Protein AF-A0A2H3C451-F1 (afdb_monomer)

pLDDT: mean 85.36, std 13.71, range [51.78, 97.31]

Radius of gyration: 38.19 Å; Cα contacts (8 Å, |Δi|>4): 47; chains: 1; bounding box: 74×40×97 Å

Secondary structure (DSSP, 8-state):
-HHHHHHHHHHHHHTS--SSS-TT-S-----HHHHHHHHHHHHHHHHHHHHHHHHHHHHHHHHHHHHHHHHHHHHHHHHHHHHHHHHHHHHHHHHHHHHHHHHHHHHHTTS--SSPPPPPPPPPPPPPP-

Sequence (130 aa):
LYCKKVQHQLAQKEMRKSHRLRGDGMPQLLTGNEFYKQVVEHEANQDQEQTEKESHHAEKESRANAYVIAMGEWTKADEEHQEHNRQKKENWRKALMEWEVERDLAKAEHHRCQWNKPKQPRMERAAPKP

Solvent-accessible surface area (backbone atoms only — not comparable to full-atom values): 7762 Å² total; per-residue (Å²): 118,66,67,65,55,52,52,53,56,39,56,62,52,45,74,46,94,57,100,48,99,66,66,76,82,65,94,72,88,68,54,71,71,61,46,51,52,52,51,53,52,48,52,53,50,50,54,49,51,49,53,51,52,50,52,54,48,52,52,51,50,52,53,51,52,53,48,52,52,50,48,52,54,49,49,56,56,48,51,55,52,52,49,52,44,48,51,54,51,50,54,46,50,52,50,39,50,53,49,51,52,49,41,52,51,21,58,75,71,72,51,77,56,89,70,78,82,71,70,82,77,86,71,84,77,83,78,83,81,127

Structure (mmCIF, N/CA/C/O backbone):
data_AF-A0A2H3C451-F1
#
_entry.id   AF-A0A2H3C451-F1
#
loop_
_atom_site.group_PDB
_atom_site.id
_atom_site.type_symbol
_atom_site.label_atom_id
_atom_site.label_alt_id
_atom_site.label_comp_id
_atom_site.label_asym_id
_atom_site.label_entity_id
_atom_site.label_seq_id
_atom_site.pdbx_PDB_ins_code
_atom_site.Cartn_x
_atom_site.Cartn_y
_atom_site.Cartn_z
_atom_site.occupancy
_atom_site.B_iso_or_equiv
_atom_site.auth_seq_id
_atom_site.auth_comp_id
_atom_site.auth_asym_id
_atom_site.auth_atom_id
_atom_site.pdbx_PDB_model_num
ATOM 1 N N . LEU A 1 1 ? -46.072 30.702 38.619 1.00 65.12 1 LEU A N 1
ATOM 2 C CA . LEU A 1 1 ? -45.844 30.376 37.184 1.00 65.12 1 LEU A CA 1
ATOM 3 C C . LEU A 1 1 ? -44.409 29.920 36.890 1.00 65.12 1 LEU A C 1
ATOM 5 O O . LEU A 1 1 ? -44.246 29.006 36.093 1.00 65.12 1 LEU A O 1
ATOM 9 N N . TYR A 1 2 ? -43.389 30.466 37.562 1.00 68.88 2 TYR A N 1
ATOM 10 C CA . TYR A 1 2 ? -41.981 30.078 37.377 1.00 68.88 2 TYR A CA 1
ATOM 11 C C . TYR A 1 2 ? -41.688 28.592 37.672 1.00 68.88 2 TYR A C 1
ATOM 13 O O . TYR A 1 2 ? -41.107 27.905 36.837 1.00 68.88 2 TYR A O 1
ATOM 21 N N . CYS A 1 3 ? -42.195 28.053 38.787 1.00 67.25 3 CYS A N 1
ATOM 22 C CA . CYS A 1 3 ? -41.911 26.670 39.196 1.00 67.25 3 CYS A CA 1
ATOM 23 C C . CYS A 1 3 ? -42.394 25.615 38.186 1.00 67.25 3 CYS A C 1
ATOM 25 O O . CYS A 1 3 ? -41.690 24.644 37.936 1.00 67.25 3 CYS A O 1
ATOM 27 N N . LYS A 1 4 ? -43.546 25.838 37.534 1.00 73.00 4 LYS A N 1
ATOM 28 C CA . LYS A 1 4 ? -44.061 24.928 36.493 1.00 73.00 4 LYS A CA 1
ATOM 29 C C . LYS A 1 4 ? -43.152 24.891 35.260 1.00 73.00 4 LYS A C 1
ATOM 31 O O . LYS A 1 4 ? -42.992 23.844 34.646 1.00 73.00 4 LYS A O 1
ATOM 36 N N . LYS A 1 5 ? -42.540 26.026 34.909 1.00 75.62 5 LYS A N 1
ATOM 37 C CA . LYS A 1 5 ? -41.635 26.140 33.757 1.00 75.62 5 LYS A CA 1
ATOM 38 C C . LYS A 1 5 ? -40.300 25.439 34.027 1.00 75.62 5 LYS A C 1
ATOM 40 O O . LYS A 1 5 ? -39.802 24.737 33.154 1.00 75.62 5 LYS A O 1
ATOM 45 N N . VAL A 1 6 ? -39.779 25.573 35.248 1.00 75.38 6 VAL A N 1
ATOM 46 C CA . VAL A 1 6 ? -38.561 24.880 35.699 1.00 75.38 6 VAL A CA 1
ATOM 47 C C . VAL A 1 6 ? -38.774 23.363 35.746 1.00 75.38 6 VAL A C 1
ATOM 49 O O . VAL A 1 6 ? -37.956 22.624 35.209 1.00 75.38 6 VAL A O 1
ATOM 52 N N . GLN A 1 7 ? -39.907 22.896 36.283 1.00 69.06 7 GLN A N 1
ATOM 53 C CA . GLN A 1 7 ? -40.256 21.467 36.298 1.00 69.06 7 GLN A CA 1
ATOM 54 C C . GLN A 1 7 ? -40.312 20.862 34.888 1.00 69.06 7 GLN A C 1
ATOM 56 O O . GLN A 1 7 ? -39.812 19.765 34.664 1.00 69.06 7 GLN A O 1
ATOM 61 N N . HIS A 1 8 ? -40.865 21.589 33.915 1.00 68.12 8 HIS A N 1
ATOM 62 C CA . HIS A 1 8 ? -40.961 21.104 32.537 1.00 68.12 8 HIS A CA 1
ATOM 63 C C . HIS A 1 8 ? -39.596 21.021 31.833 1.00 68.12 8 HIS A C 1
ATOM 65 O O . HIS A 1 8 ? -39.343 20.097 31.064 1.00 68.12 8 HIS A O 1
ATOM 71 N N . GLN A 1 9 ? -38.699 21.973 32.110 1.00 71.38 9 GLN A N 1
ATOM 72 C CA . GLN A 1 9 ? -37.337 21.972 31.566 1.00 71.38 9 GLN A CA 1
ATOM 73 C C . GLN A 1 9 ? -36.474 20.847 32.153 1.00 71.38 9 GLN A C 1
ATOM 75 O O . GLN A 1 9 ? -35.642 20.286 31.440 1.00 71.38 9 GLN A O 1
ATOM 80 N N . LEU A 1 10 ? -36.682 20.506 33.428 1.00 61.69 10 LEU A N 1
ATOM 81 C CA . LEU A 1 10 ? -36.011 19.382 34.084 1.00 61.69 10 LEU A CA 1
ATOM 82 C C . LEU A 1 10 ? -36.505 18.037 33.537 1.00 61.69 10 LEU A C 1
ATOM 84 O O . LEU A 1 10 ? -35.683 17.246 33.081 1.00 61.69 10 LEU A O 1
ATOM 88 N N . ALA A 1 11 ? -37.822 17.852 33.398 1.00 62.84 11 ALA A N 1
ATOM 89 C CA . ALA A 1 11 ? -38.402 16.637 32.817 1.00 62.84 11 ALA A CA 1
ATOM 90 C C . ALA A 1 11 ? -37.891 16.342 31.388 1.00 62.84 11 ALA A C 1
ATOM 92 O O . ALA A 1 11 ? -37.625 15.195 31.031 1.00 62.84 11 ALA A O 1
ATOM 93 N N . GLN A 1 12 ? -37.685 17.376 30.559 1.00 62.34 12 GLN A N 1
ATOM 94 C CA . GLN A 1 12 ? -37.089 17.207 29.224 1.00 62.34 12 GLN A CA 1
ATOM 95 C C . GLN A 1 12 ? -35.603 16.819 29.260 1.00 62.34 12 GLN A C 1
ATOM 97 O O . GLN A 1 12 ? -35.122 16.130 28.359 1.00 62.34 12 GLN A O 1
ATOM 102 N N . LYS A 1 13 ? -34.860 17.255 30.283 1.00 59.56 13 LYS A N 1
ATOM 103 C CA . LYS A 1 13 ? -33.460 16.862 30.499 1.00 59.56 13 LYS A CA 1
ATOM 104 C C . LYS A 1 13 ? -33.347 15.426 31.013 1.00 59.56 13 LYS A C 1
ATOM 106 O O . LYS A 1 13 ? -32.406 14.741 30.629 1.00 59.56 13 LYS A O 1
ATOM 111 N N . GLU A 1 14 ? -34.308 14.970 31.810 1.00 54.97 14 GLU A N 1
ATOM 112 C CA . GLU A 1 14 ? -34.371 13.617 32.382 1.00 54.97 14 GLU A CA 1
ATOM 113 C C . GLU A 1 14 ? -34.669 12.525 31.344 1.00 54.97 14 GLU A C 1
ATOM 115 O O . GLU A 1 14 ? -34.192 11.403 31.484 1.00 54.97 14 GLU A O 1
ATOM 120 N N . MET A 1 15 ? -35.384 12.845 30.257 1.00 52.81 15 MET A N 1
ATOM 121 C CA . MET A 1 15 ? -35.589 11.909 29.138 1.00 52.81 15 MET A CA 1
ATOM 122 C C . MET A 1 15 ? -34.314 11.622 28.330 1.00 52.81 15 MET A C 1
ATOM 124 O O . MET A 1 15 ? -34.274 10.679 27.536 1.00 52.81 15 MET A O 1
ATOM 128 N N . ARG A 1 16 ? -33.253 12.417 28.508 1.00 55.03 16 ARG A N 1
ATOM 129 C CA . ARG A 1 16 ? -31.945 12.112 27.927 1.00 55.03 16 ARG A CA 1
ATOM 130 C C . ARG A 1 16 ? -31.259 11.099 28.833 1.00 55.03 16 ARG A C 1
ATOM 132 O O . ARG A 1 16 ? -30.975 11.419 29.981 1.00 55.03 16 ARG A O 1
ATOM 139 N N . LYS A 1 17 ? -30.986 9.900 28.302 1.00 51.78 17 LYS A N 1
ATOM 140 C CA . LYS A 1 17 ? -30.258 8.810 28.974 1.00 51.78 17 LYS A CA 1
ATOM 141 C C . LYS A 1 17 ? -28.949 9.332 29.577 1.00 51.78 17 LYS A C 1
ATOM 143 O O . LYS A 1 17 ? -27.926 9.425 28.906 1.00 51.78 17 LYS A O 1
ATOM 148 N N . SER A 1 18 ? -29.014 9.725 30.838 1.00 52.38 18 SER A N 1
ATOM 149 C CA . SER A 1 18 ? -27.892 10.161 31.649 1.00 52.38 18 SER A CA 1
ATOM 150 C C . SER A 1 18 ? -27.528 8.982 32.535 1.00 52.38 18 SER A C 1
ATOM 152 O O . SER A 1 18 ? -28.375 8.503 33.279 1.00 52.38 18 SER A O 1
ATOM 154 N N . HIS A 1 19 ? -26.267 8.557 32.500 1.00 55.31 19 HIS A N 1
ATOM 155 C CA . HIS A 1 19 ? -25.680 7.526 33.372 1.00 55.31 19 HIS A CA 1
ATOM 156 C C . HIS A 1 19 ? -25.678 7.902 34.876 1.00 55.31 19 HIS A C 1
ATOM 158 O O . HIS A 1 19 ? -24.999 7.282 35.686 1.00 55.31 19 HIS A O 1
ATOM 164 N N . ARG A 1 20 ? -26.401 8.956 35.273 1.00 58.00 20 ARG A N 1
ATOM 165 C CA . ARG A 1 20 ? -26.550 9.385 36.666 1.00 58.00 20 ARG A CA 1
ATOM 166 C C . ARG A 1 20 ? -27.848 8.837 37.224 1.00 58.00 20 ARG A C 1
ATOM 168 O O . ARG A 1 20 ? -28.891 9.005 36.600 1.00 58.00 20 ARG A O 1
ATOM 175 N N . LEU A 1 21 ? -27.749 8.273 38.427 1.00 58.28 21 LEU A N 1
ATOM 176 C CA . LEU A 1 21 ? -28.803 7.534 39.117 1.00 58.28 21 LEU A CA 1
ATOM 177 C C . LEU A 1 21 ? -30.183 8.207 39.105 1.00 58.28 21 LEU A C 1
ATOM 179 O O . LEU A 1 21 ? -31.137 7.446 39.052 1.00 58.28 21 LEU A O 1
ATOM 183 N N . ARG A 1 22 ? -30.310 9.550 39.051 1.00 55.38 22 ARG A N 1
ATOM 184 C CA . ARG A 1 22 ? -31.476 10.313 38.533 1.00 55.38 22 ARG A CA 1
ATOM 185 C C . ARG A 1 22 ? -31.025 11.697 38.023 1.00 55.38 22 ARG A C 1
ATOM 187 O O . ARG A 1 22 ? -30.066 12.271 38.538 1.00 55.38 22 ARG A O 1
ATOM 194 N N . GLY A 1 23 ? -31.652 12.191 36.950 1.00 54.22 23 GLY A N 1
ATOM 195 C CA . GLY A 1 23 ? -31.222 13.362 36.159 1.00 54.22 23 GLY A CA 1
ATOM 196 C C . GLY A 1 23 ? -31.791 14.727 36.579 1.00 54.22 23 GLY A C 1
ATOM 197 O O . GLY A 1 23 ? -31.511 15.723 35.911 1.00 54.22 23 GLY A O 1
ATOM 198 N N . ASP A 1 24 ? -32.559 14.781 37.666 1.00 55.91 24 ASP A N 1
ATOM 199 C CA . ASP A 1 24 ? -33.201 15.982 38.224 1.00 55.91 24 ASP A CA 1
ATOM 200 C C . ASP A 1 24 ? -32.245 16.828 39.088 1.00 55.91 24 ASP A C 1
ATOM 202 O O . ASP A 1 24 ? -32.497 18.008 39.338 1.00 55.91 24 ASP A O 1
ATOM 206 N N . GLY A 1 25 ? -31.126 16.238 39.532 1.00 59.53 25 GLY A N 1
ATOM 207 C CA . GLY A 1 25 ? -30.168 16.878 40.439 1.00 59.53 25 GLY A CA 1
ATOM 208 C C . GLY A 1 25 ? -30.703 17.056 41.864 1.00 59.53 25 GLY A C 1
ATOM 209 O O . GLY A 1 25 ? -30.041 17.694 42.683 1.00 59.53 25 GLY A O 1
ATOM 210 N N . MET A 1 26 ? -31.879 16.498 42.163 1.00 57.84 26 MET A N 1
ATOM 211 C CA . MET A 1 26 ? -32.500 16.529 43.482 1.00 57.84 26 MET A CA 1
ATOM 212 C C . MET A 1 26 ? -32.138 15.244 44.235 1.00 57.84 26 MET A C 1
ATOM 214 O O . MET A 1 26 ? -32.233 14.154 43.670 1.00 57.84 26 MET A O 1
ATOM 218 N N . PRO A 1 27 ? -31.741 15.324 45.516 1.00 60.97 27 PRO A N 1
ATOM 219 C CA . PRO A 1 27 ? -31.541 14.131 46.325 1.00 60.97 27 PRO A CA 1
ATOM 220 C C . PRO A 1 27 ? -32.871 13.377 46.470 1.00 60.97 27 PRO A C 1
ATOM 222 O O . PRO A 1 27 ? -33.782 13.848 47.150 1.00 60.97 27 PRO A O 1
ATOM 225 N N . GLN A 1 28 ? -32.995 12.211 45.834 1.00 63.88 28 GLN A N 1
ATOM 226 C CA . GLN A 1 28 ? -34.082 11.272 46.106 1.00 63.88 28 GLN A CA 1
ATOM 227 C C . GLN A 1 28 ? -33.612 10.204 47.087 1.00 63.88 28 GLN A C 1
ATOM 229 O O . GLN A 1 28 ? -32.545 9.611 46.927 1.00 63.88 28 GLN A O 1
ATOM 234 N N . LEU A 1 29 ? -34.436 9.954 48.106 1.00 69.50 29 LEU A N 1
ATOM 235 C CA . LEU A 1 29 ? -34.222 8.866 49.047 1.00 69.50 29 LEU A CA 1
ATOM 236 C C . LEU A 1 29 ? -34.571 7.548 48.346 1.00 69.50 29 LEU A C 1
ATOM 238 O O . LEU A 1 29 ? -35.729 7.136 48.318 1.00 69.50 29 LEU A O 1
ATOM 242 N N . LEU A 1 30 ? -33.572 6.907 47.740 1.00 69.06 30 LEU A N 1
ATOM 243 C CA . LEU A 1 30 ? -33.738 5.570 47.182 1.00 69.06 30 LEU A CA 1
ATOM 244 C C . LEU A 1 30 ? -33.937 4.587 48.335 1.00 69.06 30 LEU A C 1
ATOM 246 O O . LEU A 1 30 ? -33.112 4.485 49.244 1.00 69.06 30 LEU A O 1
ATOM 250 N N . THR A 1 31 ? -35.050 3.864 48.310 1.00 75.38 31 THR A N 1
ATOM 251 C CA . THR A 1 31 ? -35.279 2.779 49.265 1.00 75.38 31 THR A CA 1
ATOM 252 C C . THR A 1 31 ? -34.291 1.651 48.947 1.00 75.38 31 THR A C 1
ATOM 254 O O . THR A 1 31 ? -34.035 1.386 47.773 1.00 75.38 31 THR A O 1
ATOM 257 N N . GLY A 1 32 ? -33.725 0.981 49.958 1.00 79.50 32 GLY A N 1
ATOM 258 C CA . GLY A 1 32 ? -32.582 0.062 49.781 1.00 79.50 32 GLY A CA 1
ATOM 259 C C . GLY A 1 32 ? -32.742 -0.988 48.670 1.00 79.50 32 GLY A C 1
ATOM 260 O O . GLY A 1 32 ? -31.778 -1.295 47.976 1.00 79.50 32 GLY A O 1
ATOM 261 N N . ASN A 1 33 ? -33.966 -1.461 48.424 1.00 83.06 33 ASN A N 1
ATOM 262 C CA . ASN A 1 33 ? -34.266 -2.420 47.355 1.00 83.06 33 ASN A CA 1
ATOM 263 C C . ASN A 1 33 ? -34.184 -1.820 45.940 1.00 83.06 33 ASN A C 1
ATOM 265 O O . ASN A 1 33 ? -33.770 -2.508 45.012 1.00 83.06 33 ASN A O 1
ATOM 269 N N . GLU A 1 34 ? -34.597 -0.564 45.752 1.00 78.81 34 GLU A N 1
ATOM 270 C CA . GLU A 1 34 ? -34.504 0.121 44.453 1.00 78.81 34 GLU A CA 1
ATOM 271 C C . GLU A 1 34 ? -33.056 0.479 44.134 1.00 78.81 34 GLU A C 1
ATOM 273 O O . GLU A 1 34 ? -32.602 0.259 43.015 1.00 78.81 34 GLU A O 1
ATOM 278 N N . 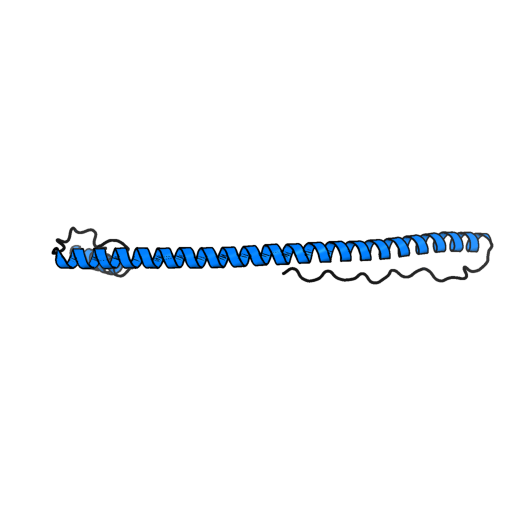PHE A 1 35 ? -32.321 0.963 45.140 1.00 81.38 35 PHE A N 1
ATOM 279 C CA . PHE A 1 35 ? -30.892 1.231 45.014 1.00 81.38 35 PHE A CA 1
ATOM 280 C C . PHE A 1 35 ? -30.121 -0.040 44.645 1.00 81.38 35 PHE A C 1
ATOM 282 O O . PHE A 1 35 ? -29.357 -0.033 43.686 1.00 81.38 35 PHE A O 1
ATOM 289 N N . TYR A 1 36 ? -30.370 -1.146 45.353 1.00 85.69 36 TYR A N 1
ATOM 290 C CA . TYR A 1 36 ? -29.703 -2.419 45.086 1.00 85.69 36 TYR A CA 1
ATOM 291 C C . TYR A 1 36 ? -29.938 -2.909 43.651 1.00 85.69 36 TYR A C 1
ATOM 293 O O . TYR A 1 36 ? -28.985 -3.259 42.964 1.00 85.69 36 TYR A O 1
ATOM 301 N N . LYS A 1 37 ? -31.184 -2.861 43.160 1.00 86.06 37 LYS A N 1
ATOM 302 C CA . LYS A 1 37 ? -31.501 -3.222 41.767 1.00 86.06 37 LYS A CA 1
ATOM 303 C C . LYS A 1 37 ? -30.737 -2.366 40.760 1.00 86.06 37 LYS A C 1
ATOM 305 O O . LYS A 1 37 ? -30.173 -2.905 39.819 1.00 86.06 37 LYS A O 1
ATOM 310 N N . GLN A 1 38 ? -30.687 -1.053 40.980 1.00 82.19 38 GLN A N 1
ATOM 311 C CA . GLN A 1 38 ? -29.980 -0.137 40.086 1.00 82.19 38 GLN A CA 1
ATOM 312 C C . GLN A 1 38 ? -28.466 -0.365 40.083 1.00 82.19 38 GLN A C 1
ATOM 314 O O . GLN A 1 38 ? -27.848 -0.264 39.029 1.00 82.19 38 GLN A O 1
ATOM 319 N N . VAL A 1 39 ? -27.869 -0.686 41.234 1.00 85.81 39 VAL A N 1
ATOM 320 C CA . VAL A 1 39 ? -26.442 -1.034 41.318 1.00 85.81 39 VAL A CA 1
ATOM 321 C C . VAL A 1 39 ? -26.161 -2.326 40.553 1.00 85.81 39 VAL A C 1
ATOM 323 O O . VAL A 1 39 ? -25.257 -2.339 39.727 1.00 85.81 39 VAL A O 1
ATOM 326 N N . VAL A 1 40 ? -26.981 -3.364 40.742 1.00 89.31 40 VAL A N 1
ATOM 327 C CA . VAL A 1 40 ? -26.834 -4.644 40.028 1.00 89.31 40 VAL A CA 1
ATOM 328 C C . VAL A 1 40 ? -26.992 -4.469 38.513 1.00 89.31 40 VAL A C 1
ATOM 330 O O . VAL A 1 40 ? -26.196 -5.002 37.746 1.00 89.31 40 VAL A O 1
ATOM 333 N N . GLU A 1 41 ? -27.987 -3.699 38.060 1.00 88.38 41 GLU A N 1
ATOM 334 C CA . GLU A 1 41 ? -28.164 -3.385 36.635 1.00 88.38 41 GLU A CA 1
ATOM 335 C C . GLU A 1 41 ? -26.981 -2.588 36.076 1.00 88.38 41 GLU A C 1
ATOM 337 O O . GLU A 1 41 ? -26.543 -2.830 34.954 1.00 88.38 41 GLU A O 1
ATOM 342 N N . HIS A 1 42 ? -26.452 -1.636 36.843 1.00 84.19 42 HIS A N 1
ATOM 343 C CA . HIS A 1 42 ? -25.307 -0.838 36.427 1.00 84.19 42 HIS A CA 1
ATOM 344 C C . HIS A 1 42 ? -24.032 -1.680 36.313 1.00 84.19 42 HIS A C 1
ATOM 346 O O . HIS A 1 42 ? -23.342 -1.568 35.306 1.00 84.19 42 HIS A O 1
ATOM 352 N N . GLU A 1 43 ? -23.737 -2.537 37.293 1.00 91.00 43 GLU A N 1
ATOM 353 C CA . GLU A 1 43 ? -22.599 -3.466 37.246 1.00 91.00 43 GLU A CA 1
ATOM 354 C C . GLU A 1 43 ? -22.711 -4.414 36.044 1.00 91.00 43 GLU A C 1
ATOM 356 O O . GLU A 1 43 ? -21.783 -4.497 35.244 1.00 91.00 43 GLU A O 1
ATOM 361 N N . ALA A 1 44 ? -23.884 -5.020 35.826 1.00 91.00 44 ALA A N 1
ATOM 362 C CA . ALA A 1 44 ? -24.117 -5.891 34.674 1.00 91.00 44 ALA A CA 1
ATOM 363 C C . ALA A 1 44 ? -23.942 -5.162 33.327 1.00 91.00 44 ALA A C 1
ATOM 365 O O . ALA A 1 44 ? -23.358 -5.709 32.392 1.00 91.00 44 ALA A O 1
ATOM 366 N N . ASN A 1 45 ? -24.413 -3.914 33.226 1.00 88.19 45 ASN A N 1
ATOM 367 C CA . ASN A 1 45 ? -24.216 -3.094 32.030 1.00 88.19 45 ASN A CA 1
ATOM 368 C C . ASN A 1 45 ? -22.744 -2.715 31.829 1.00 88.19 45 ASN A C 1
ATOM 370 O O . ASN A 1 45 ? -22.281 -2.689 30.692 1.00 88.19 45 ASN A O 1
ATOM 374 N N . GLN A 1 46 ? -22.000 -2.428 32.901 1.00 87.88 46 GLN A N 1
ATOM 375 C CA . GLN A 1 46 ? -20.570 -2.134 32.811 1.00 87.88 46 GLN A CA 1
ATOM 376 C C . GLN A 1 46 ? -19.774 -3.347 32.336 1.00 87.88 46 GLN A C 1
ATOM 378 O O . GLN A 1 46 ? -18.930 -3.198 31.451 1.00 87.88 46 GLN A O 1
ATOM 383 N N . ASP A 1 47 ? -20.078 -4.530 32.867 1.00 90.88 47 ASP A N 1
ATOM 384 C CA . ASP A 1 47 ? -19.458 -5.780 32.435 1.00 90.88 47 ASP A CA 1
ATOM 385 C C . ASP A 1 47 ? -19.756 -6.044 30.955 1.00 90.88 47 ASP A C 1
ATOM 387 O O . ASP A 1 47 ? -18.844 -6.303 30.166 1.00 90.88 47 ASP A O 1
ATOM 391 N N . GLN A 1 48 ? -21.016 -5.891 30.539 1.00 88.94 48 GLN A N 1
ATOM 392 C CA . GLN A 1 48 ? -21.395 -6.057 29.139 1.00 88.94 48 GLN A CA 1
ATOM 393 C C . GLN A 1 48 ? -20.682 -5.040 28.235 1.00 88.94 48 GLN A C 1
ATOM 395 O O . GLN A 1 48 ? -20.051 -5.431 27.254 1.00 88.94 48 GLN A O 1
ATOM 400 N N . GLU A 1 49 ? -20.694 -3.752 28.581 1.00 91.31 49 GLU A N 1
ATOM 401 C CA . GLU A 1 49 ? -19.985 -2.723 27.817 1.00 91.31 49 GLU A CA 1
ATOM 402 C C . GLU A 1 49 ? -18.480 -3.001 27.717 1.00 91.31 49 GLU A C 1
ATOM 404 O O . GLU A 1 49 ? -17.867 -2.698 26.692 1.00 91.31 49 GLU A O 1
ATOM 409 N N . GLN A 1 50 ? -17.866 -3.532 28.775 1.00 90.31 50 GLN A N 1
ATOM 410 C CA . GLN A 1 50 ? -16.449 -3.872 28.779 1.00 90.31 50 GLN A CA 1
ATOM 411 C C . GLN A 1 50 ? -16.163 -5.027 27.814 1.00 90.31 50 GLN A C 1
ATOM 413 O O . GLN A 1 50 ? -15.270 -4.907 26.975 1.00 90.31 50 GLN A O 1
ATOM 418 N N . THR A 1 51 ? -16.975 -6.088 27.846 1.00 90.88 51 THR A N 1
ATOM 419 C CA . THR A 1 51 ? -16.842 -7.206 26.896 1.00 90.88 51 THR A CA 1
ATOM 420 C C . THR A 1 51 ? -17.069 -6.767 25.445 1.00 90.88 51 THR A C 1
ATOM 422 O O . THR A 1 51 ? -16.328 -7.168 24.546 1.00 90.88 51 THR A O 1
ATOM 425 N N . GLU A 1 52 ? -18.033 -5.877 25.196 1.00 93.31 52 GLU A N 1
ATOM 426 C CA . GLU A 1 52 ? -18.287 -5.320 23.865 1.00 93.31 52 GLU A CA 1
ATOM 427 C C . GLU A 1 52 ? -17.103 -4.470 23.380 1.00 93.31 52 GLU A C 1
ATOM 429 O O . GLU A 1 52 ? -16.653 -4.626 22.241 1.00 93.31 52 GLU A O 1
ATOM 434 N N . LYS A 1 53 ? -16.532 -3.622 24.246 1.00 92.81 53 LYS A N 1
ATOM 435 C CA . LYS A 1 53 ? -15.334 -2.821 23.933 1.00 92.81 53 LYS A CA 1
ATOM 436 C C . LYS A 1 53 ? -14.136 -3.705 23.596 1.00 92.81 53 LYS A C 1
ATOM 438 O O . LYS A 1 53 ? -13.447 -3.425 22.616 1.00 92.81 53 LYS A O 1
ATOM 443 N N . GLU A 1 54 ? -13.907 -4.759 24.372 1.00 94.38 54 GLU A N 1
ATOM 444 C CA . GLU A 1 54 ? -12.820 -5.716 24.150 1.00 94.38 54 GLU A CA 1
ATOM 445 C C . GLU A 1 54 ? -13.008 -6.488 22.844 1.00 94.38 54 GLU A C 1
ATOM 447 O O . GLU A 1 54 ? -12.077 -6.568 22.043 1.00 94.38 54 GLU A O 1
ATOM 452 N N . SER A 1 55 ? -14.220 -6.978 22.571 1.00 92.12 55 SER A N 1
ATOM 453 C CA . SER A 1 55 ? -14.520 -7.694 21.324 1.00 92.12 55 SER A CA 1
ATOM 454 C C . SER A 1 55 ? -14.300 -6.815 20.087 1.00 92.12 55 SER A C 1
ATOM 456 O O . SER A 1 55 ? -13.639 -7.223 19.132 1.00 92.12 55 SER A O 1
ATOM 458 N N . HIS A 1 56 ? -14.757 -5.564 20.132 1.00 91.50 56 HIS A N 1
ATOM 459 C CA . HIS A 1 56 ? -14.563 -4.600 19.057 1.00 91.50 56 HIS A CA 1
ATOM 460 C C . HIS A 1 56 ? -13.093 -4.181 18.897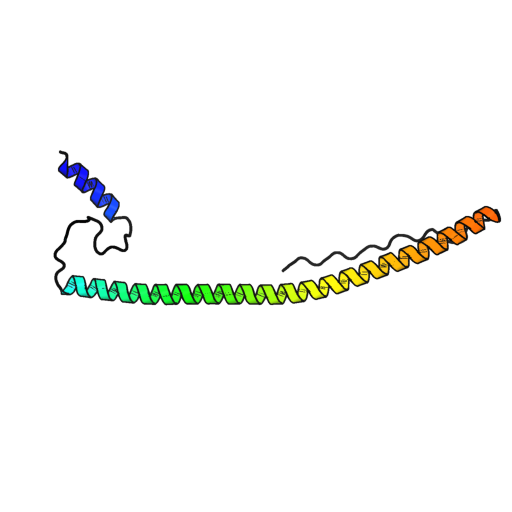 1.00 91.50 56 HIS A C 1
ATOM 462 O O . HIS A 1 56 ? -12.634 -3.935 17.778 1.00 91.50 56 HIS A O 1
ATOM 468 N N . HIS A 1 57 ? -12.332 -4.102 19.993 1.00 92.44 57 HIS A N 1
ATOM 469 C CA . HIS A 1 57 ? -10.889 -3.881 19.927 1.00 92.44 57 HIS A CA 1
ATOM 470 C C . HIS A 1 57 ? -10.183 -5.055 19.242 1.00 92.44 57 HIS A C 1
ATOM 472 O O . HIS A 1 57 ? -9.428 -4.841 18.295 1.00 92.44 57 HIS A O 1
ATOM 478 N N . ALA A 1 58 ? -10.494 -6.285 19.654 1.00 94.81 58 ALA A N 1
ATOM 479 C CA . ALA A 1 58 ? -9.927 -7.498 19.078 1.00 94.81 58 ALA A CA 1
ATOM 480 C C . ALA A 1 58 ? -10.243 -7.629 17.577 1.00 94.81 58 ALA A C 1
ATOM 482 O O . ALA A 1 58 ? -9.364 -7.960 16.780 1.00 94.81 58 ALA A O 1
ATOM 483 N N . GLU A 1 59 ? -11.470 -7.307 17.154 1.00 94.31 59 GLU A N 1
ATOM 484 C CA . GLU A 1 59 ? -11.844 -7.317 15.736 1.00 94.31 59 GLU A CA 1
ATOM 485 C C . GLU A 1 59 ? -11.022 -6.301 14.932 1.00 94.31 59 GLU A C 1
ATOM 487 O O . GLU A 1 59 ? -10.466 -6.639 13.879 1.00 94.31 59 GLU A O 1
ATOM 492 N N . LYS A 1 60 ? -10.880 -5.073 15.451 1.00 95.00 60 LYS A N 1
ATOM 493 C CA . LYS A 1 60 ? -10.053 -4.026 14.835 1.00 95.00 60 LYS A CA 1
ATOM 494 C C . LYS A 1 60 ? -8.594 -4.437 14.712 1.00 95.00 60 LYS A C 1
ATOM 496 O O . LYS A 1 60 ? -8.007 -4.221 13.653 1.00 95.00 60 LYS A O 1
ATOM 501 N N . GLU A 1 61 ? -8.022 -5.027 15.755 1.00 95.69 61 GLU A N 1
ATOM 502 C CA . G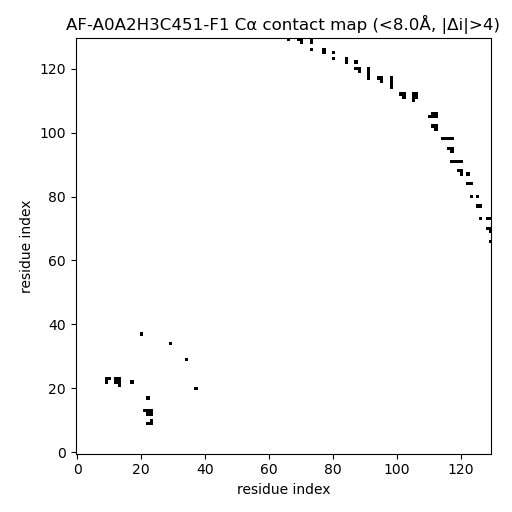LU A 1 61 ? -6.652 -5.538 15.728 1.00 95.69 61 GLU A CA 1
ATOM 503 C C . GLU A 1 61 ? -6.499 -6.659 14.704 1.00 95.69 61 GLU A C 1
ATOM 505 O O . GLU A 1 61 ? -5.561 -6.633 13.911 1.00 95.69 61 GLU A O 1
ATOM 510 N N . SER A 1 62 ? -7.448 -7.597 14.637 1.00 94.06 62 SER A N 1
ATOM 511 C CA . SER A 1 62 ? -7.409 -8.670 13.639 1.00 94.06 62 SER A CA 1
ATOM 512 C C . SER A 1 62 ? -7.434 -8.116 12.211 1.00 94.06 62 SER A C 1
ATOM 514 O O . SER A 1 62 ? -6.639 -8.532 11.366 1.00 94.06 62 SER A O 1
ATOM 516 N N . ARG A 1 63 ? -8.277 -7.107 11.954 1.00 94.38 63 ARG A N 1
ATOM 517 C CA . ARG A 1 63 ? -8.381 -6.445 10.653 1.00 94.38 63 ARG A CA 1
ATOM 518 C C . ARG A 1 63 ? -7.110 -5.673 10.318 1.00 94.38 63 ARG A C 1
ATOM 520 O O . ARG A 1 63 ? -6.658 -5.719 9.176 1.00 94.38 63 ARG A O 1
ATOM 527 N N . ALA A 1 64 ? -6.533 -4.977 11.295 1.00 95.06 64 ALA A N 1
ATOM 528 C CA . ALA A 1 64 ? -5.268 -4.274 11.125 1.00 95.06 64 ALA A CA 1
ATOM 529 C C . ALA A 1 64 ? -4.132 -5.257 10.804 1.00 95.06 64 ALA A C 1
ATOM 531 O O . ALA A 1 64 ? -3.376 -5.029 9.864 1.00 95.06 64 ALA A O 1
ATOM 532 N N . ASN A 1 65 ? -4.063 -6.386 11.511 1.00 96.06 65 ASN A N 1
ATOM 533 C CA . ASN A 1 65 ? -3.064 -7.426 11.277 1.00 96.06 65 ASN A CA 1
ATOM 534 C C . ASN A 1 65 ? -3.216 -8.059 9.888 1.00 96.06 65 ASN A C 1
ATOM 536 O O . ASN A 1 65 ? -2.232 -8.185 9.162 1.00 96.06 65 ASN A O 1
ATOM 540 N N . ALA A 1 66 ? -4.444 -8.393 9.480 1.00 95.19 66 ALA A N 1
ATOM 541 C CA . ALA A 1 66 ? -4.721 -8.910 8.141 1.00 95.19 66 ALA A CA 1
ATOM 542 C C . ALA A 1 66 ? -4.301 -7.914 7.046 1.00 95.19 66 ALA A C 1
ATOM 544 O O . ALA A 1 66 ? -3.683 -8.303 6.057 1.00 95.19 66 ALA A O 1
ATOM 545 N N . TYR A 1 67 ? -4.571 -6.622 7.252 1.00 96.19 67 TYR A N 1
ATOM 546 C CA . TYR A 1 67 ? -4.144 -5.565 6.338 1.00 96.19 67 TYR A CA 1
ATOM 547 C C . TYR A 1 67 ? -2.617 -5.442 6.258 1.00 96.19 67 TYR A C 1
ATOM 549 O O . TYR A 1 67 ? -2.075 -5.315 5.164 1.00 96.19 67 TYR A O 1
ATOM 557 N N . VAL A 1 68 ? -1.905 -5.520 7.386 1.00 96.88 68 VAL A N 1
ATOM 558 C CA . VAL A 1 68 ? -0.432 -5.485 7.402 1.00 96.88 68 VAL A CA 1
ATOM 559 C C . VAL A 1 68 ? 0.156 -6.657 6.615 1.00 96.88 68 VAL A C 1
ATOM 561 O O . VAL A 1 68 ? 1.083 -6.453 5.831 1.00 96.88 68 VAL A O 1
ATOM 564 N N . ILE A 1 69 ? -0.399 -7.863 6.771 1.00 95.88 69 ILE A N 1
ATOM 565 C CA . ILE A 1 69 ? 0.039 -9.044 6.014 1.00 95.88 69 ILE A CA 1
ATOM 566 C C . ILE A 1 69 ? -0.203 -8.832 4.515 1.00 95.88 69 ILE A C 1
ATOM 568 O O . ILE A 1 69 ? 0.738 -8.935 3.727 1.00 95.88 69 ILE A O 1
ATOM 572 N N . ALA A 1 70 ? -1.427 -8.456 4.130 1.00 96.19 70 ALA A N 1
ATOM 573 C CA . ALA A 1 70 ? -1.788 -8.218 2.732 1.00 96.19 70 ALA A CA 1
ATOM 574 C C . ALA A 1 70 ? -0.926 -7.119 2.090 1.00 96.19 70 ALA A C 1
ATOM 576 O O . ALA A 1 70 ? -0.488 -7.245 0.947 1.00 96.19 70 ALA A O 1
ATOM 577 N N . MET A 1 71 ? -0.626 -6.053 2.835 1.00 96.56 71 MET A N 1
ATOM 578 C CA . MET A 1 71 ? 0.241 -4.977 2.362 1.00 96.56 71 MET A CA 1
ATOM 579 C C . MET A 1 71 ? 1.692 -5.442 2.187 1.00 96.56 71 MET A C 1
ATOM 581 O O . MET A 1 71 ? 2.367 -5.018 1.248 1.00 96.56 71 MET A O 1
ATOM 585 N N . GLY A 1 72 ? 2.176 -6.326 3.063 1.00 95.69 72 GLY A N 1
ATOM 586 C CA . GLY A 1 72 ? 3.500 -6.932 2.944 1.00 95.69 72 GLY A CA 1
ATOM 587 C C . GLY A 1 72 ? 3.640 -7.805 1.695 1.00 95.69 72 GLY A C 1
ATOM 588 O O . GLY A 1 72 ? 4.645 -7.714 0.992 1.00 95.69 72 GLY A O 1
ATOM 589 N N . GLU A 1 73 ? 2.625 -8.610 1.382 1.00 94.81 73 GLU A N 1
ATOM 590 C CA . GLU A 1 73 ? 2.574 -9.402 0.146 1.00 94.81 73 GLU A CA 1
ATOM 591 C C . GLU A 1 73 ? 2.495 -8.511 -1.097 1.00 94.81 73 GLU A C 1
ATOM 593 O O . GLU A 1 73 ? 3.262 -8.704 -2.043 1.00 94.81 73 GLU A O 1
ATOM 598 N N . TRP A 1 74 ? 1.632 -7.488 -1.070 1.00 97.31 74 TRP A N 1
ATOM 599 C CA . TRP A 1 74 ? 1.511 -6.518 -2.159 1.00 97.31 74 TRP A CA 1
ATOM 600 C C . TRP A 1 74 ? 2.835 -5.797 -2.430 1.00 97.31 74 TRP A C 1
ATOM 602 O O . TRP A 1 74 ? 3.224 -5.653 -3.584 1.00 97.31 74 TRP A O 1
ATOM 612 N N . THR A 1 75 ? 3.557 -5.395 -1.380 1.00 96.25 75 THR A N 1
ATOM 613 C CA . THR A 1 75 ? 4.841 -4.686 -1.517 1.00 96.25 75 THR A CA 1
ATOM 614 C C . THR A 1 75 ? 5.885 -5.554 -2.217 1.00 96.25 75 THR A C 1
ATOM 616 O O . THR A 1 75 ? 6.529 -5.087 -3.150 1.00 96.25 75 THR A O 1
ATOM 619 N N . LYS A 1 76 ? 6.005 -6.834 -1.837 1.00 94.75 76 LYS A N 1
ATOM 620 C CA . LYS A 1 76 ? 6.931 -7.772 -2.496 1.00 94.75 76 LYS A CA 1
ATOM 621 C C . LYS A 1 76 ? 6.592 -7.960 -3.975 1.00 94.75 76 LYS A C 1
ATOM 623 O O . LYS A 1 76 ? 7.471 -7.887 -4.828 1.00 94.75 76 LYS A O 1
ATOM 628 N N . ALA A 1 77 ? 5.310 -8.161 -4.279 1.00 93.50 77 ALA A N 1
ATOM 629 C CA . ALA A 1 77 ? 4.854 -8.323 -5.655 1.00 93.50 77 ALA A CA 1
ATOM 630 C C . ALA A 1 77 ? 5.083 -7.050 -6.492 1.00 93.50 77 ALA A C 1
ATOM 632 O O . ALA A 1 77 ? 5.439 -7.131 -7.669 1.00 93.50 77 ALA A O 1
ATOM 633 N N . ASP A 1 78 ? 4.901 -5.868 -5.895 1.00 95.06 78 ASP A N 1
ATOM 634 C CA . ASP A 1 78 ? 5.140 -4.594 -6.572 1.00 95.06 78 ASP A CA 1
ATOM 635 C C . ASP A 1 78 ? 6.634 -4.359 -6.834 1.00 95.06 78 ASP A C 1
ATOM 637 O O . ASP A 1 78 ? 6.992 -3.914 -7.923 1.00 95.06 78 ASP A O 1
ATOM 641 N N . GLU A 1 79 ? 7.518 -4.723 -5.902 1.00 94.69 79 GLU A N 1
ATOM 642 C CA . GLU A 1 79 ? 8.973 -4.661 -6.094 1.00 94.69 79 GLU A CA 1
ATOM 643 C C . GLU A 1 79 ? 9.438 -5.532 -7.273 1.00 94.69 79 GLU A C 1
ATOM 645 O O . GLU A 1 79 ? 10.157 -5.050 -8.153 1.00 94.69 79 GLU A O 1
ATOM 650 N N . GLU A 1 80 ? 8.981 -6.785 -7.351 1.00 93.38 80 GLU A N 1
ATOM 651 C CA . GLU A 1 80 ? 9.291 -7.690 -8.469 1.00 93.38 80 GLU A CA 1
ATOM 652 C C . GLU A 1 80 ? 8.788 -7.135 -9.813 1.00 93.38 80 GLU A C 1
ATOM 654 O O . GLU A 1 80 ? 9.495 -7.148 -10.827 1.00 93.38 80 GLU A O 1
ATOM 659 N N . HIS A 1 81 ? 7.575 -6.584 -9.823 1.00 94.38 81 HIS A N 1
ATOM 660 C CA . HIS A 1 81 ? 6.986 -5.950 -10.998 1.00 94.38 81 HIS A CA 1
ATOM 661 C C . HIS A 1 81 ? 7.766 -4.698 -11.442 1.00 94.38 81 HIS A C 1
ATOM 663 O O . HIS A 1 81 ? 8.005 -4.485 -12.640 1.00 94.38 81 HIS A O 1
ATOM 669 N N . GLN A 1 82 ? 8.188 -3.858 -10.494 1.00 95.00 82 GLN A N 1
ATOM 670 C CA . GLN A 1 82 ? 9.025 -2.695 -10.775 1.00 95.00 82 GLN A CA 1
ATOM 671 C C . GLN A 1 82 ? 10.371 -3.116 -11.369 1.00 95.00 82 GLN A C 1
ATOM 673 O O . GLN A 1 82 ? 10.817 -2.513 -12.352 1.00 95.00 82 GLN A O 1
ATOM 678 N N . GLU A 1 83 ? 10.981 -4.176 -10.837 1.00 95.12 83 GLU A N 1
ATOM 679 C CA . GLU A 1 83 ? 12.237 -4.724 -11.341 1.00 95.12 83 GLU A CA 1
ATOM 680 C C . GLU A 1 83 ? 12.104 -5.216 -12.785 1.00 95.12 83 GLU A C 1
ATOM 682 O O . GLU A 1 83 ? 12.898 -4.852 -13.656 1.00 95.12 83 GLU A O 1
ATOM 687 N N . HIS A 1 84 ? 11.047 -5.969 -13.081 1.00 94.62 84 HIS A N 1
ATOM 688 C CA . HIS A 1 84 ? 10.780 -6.453 -14.430 1.00 94.62 84 HIS A CA 1
ATOM 689 C C . HIS A 1 84 ? 10.596 -5.300 -15.433 1.00 94.62 84 HIS A C 1
ATOM 691 O O . HIS A 1 84 ? 11.167 -5.301 -16.530 1.00 94.62 84 HIS A O 1
ATOM 697 N N . ASN A 1 85 ? 9.853 -4.258 -15.051 1.00 95.88 85 ASN A N 1
ATOM 698 C CA . ASN A 1 85 ? 9.692 -3.064 -15.880 1.00 95.88 85 ASN A CA 1
ATOM 699 C C . ASN A 1 85 ? 11.010 -2.290 -16.053 1.00 95.88 85 ASN A C 1
ATOM 701 O O . ASN A 1 85 ? 11.273 -1.760 -17.140 1.00 95.88 85 ASN A O 1
ATOM 705 N N . ARG A 1 86 ? 11.861 -2.241 -15.020 1.00 95.56 86 ARG A N 1
ATOM 706 C CA . ARG A 1 86 ? 13.203 -1.652 -15.102 1.00 95.56 86 ARG A CA 1
ATOM 707 C C . ARG A 1 86 ? 14.052 -2.390 -16.133 1.00 95.56 86 ARG A C 1
ATOM 709 O O . ARG A 1 86 ? 14.573 -1.746 -17.043 1.00 95.56 86 ARG A O 1
ATOM 716 N N . GLN A 1 87 ? 14.094 -3.718 -16.072 1.00 95.94 87 GLN A N 1
ATOM 717 C CA . GLN A 1 87 ? 14.833 -4.549 -17.026 1.00 95.94 87 GLN A CA 1
ATOM 718 C C . GLN A 1 87 ? 14.331 -4.367 -18.463 1.00 95.94 87 GLN A C 1
ATOM 720 O O . GLN A 1 87 ? 15.126 -4.150 -19.379 1.00 95.94 87 GLN A O 1
ATOM 725 N N . LYS A 1 88 ? 13.009 -4.350 -18.681 1.00 95.44 88 LYS A N 1
ATOM 726 C CA . LYS A 1 88 ? 12.424 -4.043 -20.000 1.00 95.44 88 LYS A CA 1
ATOM 727 C C . LYS A 1 88 ? 12.880 -2.685 -20.529 1.00 95.44 88 LYS A C 1
ATOM 729 O O . LYS A 1 88 ? 13.204 -2.550 -21.710 1.00 95.44 88 LYS A O 1
ATOM 734 N N . LYS A 1 89 ? 12.905 -1.669 -19.663 1.00 95.75 89 LYS A N 1
ATOM 735 C CA . LYS A 1 89 ? 13.330 -0.313 -20.022 1.00 95.75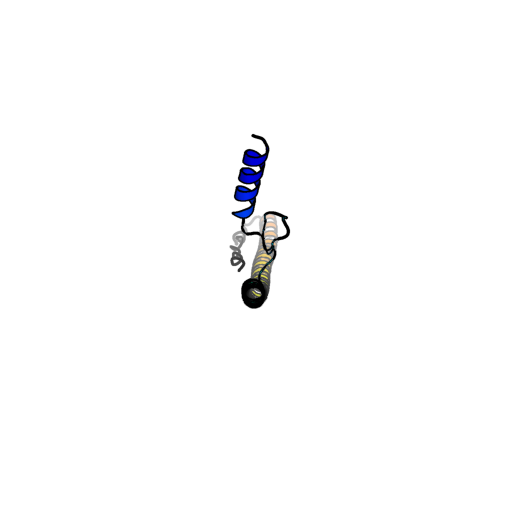 89 LYS A CA 1
ATOM 736 C C . LYS A 1 89 ? 14.819 -0.252 -20.350 1.00 95.75 89 LYS A C 1
ATOM 738 O O . LYS A 1 89 ? 15.195 0.437 -21.295 1.00 95.75 89 LYS A O 1
ATOM 743 N N . GLU A 1 90 ? 15.654 -0.955 -19.597 1.00 96.38 90 GLU A N 1
ATOM 744 C CA . GLU A 1 90 ? 17.094 -1.038 -19.845 1.00 96.38 90 GLU A CA 1
ATOM 745 C C . GLU A 1 90 ? 17.410 -1.762 -21.149 1.00 96.38 90 GLU A C 1
ATOM 747 O O . GLU A 1 90 ? 18.178 -1.243 -21.955 1.00 96.38 90 GLU A O 1
ATOM 752 N N . ASN A 1 91 ? 16.766 -2.899 -21.409 1.00 96.38 91 ASN A N 1
ATOM 753 C CA . ASN A 1 91 ? 16.937 -3.633 -22.660 1.00 96.38 91 ASN A CA 1
ATOM 754 C C . ASN A 1 91 ? 16.507 -2.791 -23.864 1.00 96.38 91 ASN A C 1
ATOM 756 O O . ASN A 1 91 ? 17.221 -2.727 -24.862 1.00 96.38 91 ASN A O 1
ATOM 760 N N . TRP A 1 92 ? 15.388 -2.068 -23.748 1.00 96.88 92 TRP A N 1
ATOM 761 C CA . TRP A 1 92 ? 14.973 -1.126 -24.784 1.00 96.88 92 TRP A CA 1
ATOM 762 C C . TRP A 1 92 ? 15.987 0.007 -24.984 1.00 96.88 92 TRP A C 1
ATOM 764 O O . TRP A 1 92 ? 16.292 0.342 -26.124 1.00 96.88 92 TRP A O 1
ATOM 774 N N . ARG A 1 93 ? 16.549 0.575 -23.907 1.00 97.06 93 ARG A N 1
ATOM 775 C CA . ARG A 1 93 ? 17.598 1.606 -23.999 1.00 97.06 93 ARG A CA 1
ATOM 776 C C . ARG A 1 93 ? 18.860 1.085 -24.684 1.00 97.06 93 ARG A C 1
ATOM 778 O O . ARG A 1 93 ? 19.410 1.800 -25.510 1.00 97.06 93 ARG A O 1
ATOM 785 N N . LYS A 1 94 ? 19.302 -0.135 -24.367 1.00 96.56 94 LYS A N 1
ATOM 786 C CA . LYS A 1 94 ? 20.463 -0.770 -25.015 1.00 96.56 94 LYS A CA 1
ATOM 787 C C . LYS A 1 94 ? 20.226 -0.947 -26.513 1.00 96.56 94 LYS A C 1
ATOM 789 O O . LYS A 1 94 ? 20.998 -0.418 -27.303 1.00 96.56 94 LYS A O 1
ATOM 794 N N . ALA A 1 95 ? 19.102 -1.559 -26.887 1.00 95.75 95 ALA A N 1
ATOM 795 C CA . ALA A 1 95 ? 18.725 -1.724 -28.290 1.00 95.75 95 ALA A CA 1
ATOM 796 C C . ALA A 1 95 ? 18.613 -0.373 -29.01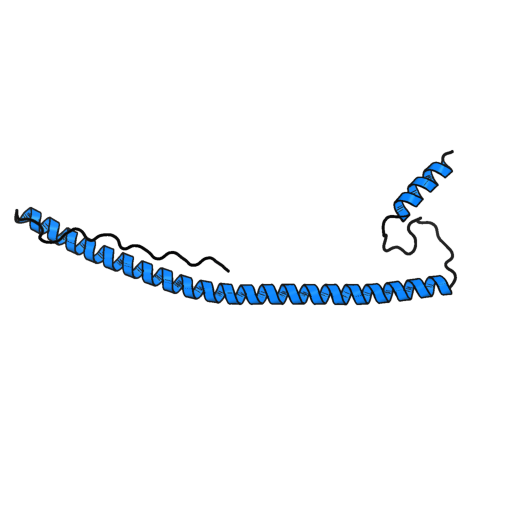7 1.00 95.75 95 ALA A C 1
ATOM 798 O O . ALA A 1 95 ? 18.992 -0.244 -30.178 1.00 95.75 95 ALA A O 1
ATOM 799 N N . LEU A 1 96 ? 18.091 0.654 -28.337 1.00 96.81 96 LEU A N 1
ATOM 800 C CA . LEU A 1 96 ? 17.988 1.998 -28.894 1.00 96.81 96 LEU A CA 1
ATOM 801 C C . LEU A 1 96 ? 19.369 2.609 -29.164 1.00 96.81 96 LEU A C 1
ATOM 803 O O . LEU A 1 96 ? 19.552 3.183 -30.232 1.00 96.81 96 LEU A O 1
ATOM 807 N N . MET A 1 97 ? 20.321 2.466 -28.238 1.00 95.94 97 MET A N 1
ATOM 808 C CA . MET A 1 97 ? 21.694 2.945 -28.431 1.00 95.94 97 MET A CA 1
ATOM 809 C C . MET A 1 97 ? 22.399 2.206 -29.572 1.00 95.94 97 MET A C 1
ATOM 811 O O . MET A 1 97 ? 23.025 2.850 -30.407 1.00 95.94 97 MET A O 1
ATOM 815 N N . GLU A 1 98 ? 22.262 0.880 -29.654 1.00 95.25 98 GLU A N 1
ATOM 816 C CA . GLU A 1 98 ? 22.817 0.079 -30.758 1.00 95.25 98 GLU A CA 1
ATOM 817 C C . GLU A 1 98 ? 22.270 0.544 -32.111 1.00 95.25 98 GLU A C 1
ATOM 819 O O . GLU A 1 98 ? 23.030 0.799 -33.045 1.00 95.25 98 GLU A O 1
ATOM 824 N N . TRP A 1 99 ? 20.954 0.754 -32.187 1.00 96.12 99 TRP A N 1
ATOM 825 C CA . TRP A 1 99 ? 20.314 1.283 -33.385 1.00 96.12 99 TRP A CA 1
ATOM 826 C C . TRP A 1 99 ? 20.778 2.707 -33.726 1.00 96.12 99 TRP A C 1
ATOM 828 O O . TRP A 1 99 ? 20.921 3.040 -34.899 1.00 96.12 99 TRP A O 1
ATOM 838 N N . GLU A 1 100 ? 21.010 3.571 -32.734 1.00 95.62 100 GLU A N 1
ATOM 839 C CA . GLU A 1 100 ? 21.524 4.927 -32.972 1.00 95.62 100 GLU A CA 1
ATOM 840 C C . GLU A 1 100 ? 22.941 4.910 -33.547 1.00 95.62 100 GLU A C 1
ATOM 842 O O . GLU A 1 100 ? 23.201 5.638 -34.507 1.00 95.62 100 GLU A O 1
ATOM 847 N N . VAL A 1 101 ? 23.813 4.040 -33.029 1.00 95.00 101 VAL A N 1
ATOM 848 C CA . VAL A 1 101 ? 25.171 3.837 -33.554 1.00 95.00 101 VAL A CA 1
ATOM 849 C C . VAL A 1 101 ? 25.123 3.332 -34.996 1.00 95.00 101 VAL A C 1
ATOM 851 O O . VAL A 1 101 ? 25.758 3.926 -35.866 1.00 95.00 101 VAL A O 1
ATOM 854 N N . GLU A 1 102 ? 24.335 2.292 -35.281 1.00 93.94 102 GLU A N 1
ATOM 855 C CA . GLU A 1 102 ? 24.194 1.755 -36.642 1.00 93.94 102 GLU A CA 1
ATOM 856 C C . GLU A 1 102 ? 23.610 2.798 -37.601 1.00 93.94 102 GLU A C 1
ATOM 858 O O . GLU A 1 102 ? 24.095 2.967 -38.716 1.00 93.94 102 GLU A O 1
ATOM 863 N N . ARG A 1 103 ? 22.591 3.548 -37.170 1.00 95.50 103 ARG A N 1
ATOM 864 C CA . ARG A 1 103 ? 21.992 4.622 -37.970 1.00 95.50 103 ARG A CA 1
ATOM 865 C C . ARG A 1 103 ? 23.023 5.684 -38.342 1.00 95.50 103 ARG A C 1
ATOM 867 O O . ARG A 1 103 ? 22.983 6.192 -39.463 1.00 95.50 103 ARG A O 1
ATOM 874 N N . ASP A 1 104 ? 23.882 6.073 -37.409 1.00 94.56 104 ASP A N 1
ATOM 875 C CA . ASP A 1 104 ? 24.857 7.135 -37.639 1.00 94.56 104 ASP A CA 1
ATOM 876 C C . ASP A 1 104 ? 26.030 6.651 -38.506 1.00 94.56 104 ASP A C 1
ATOM 878 O O . ASP A 1 104 ? 26.425 7.377 -39.421 1.00 94.56 104 ASP A O 1
ATOM 882 N N . LEU A 1 105 ? 26.481 5.400 -38.337 1.00 94.56 105 LEU A N 1
ATOM 883 C CA . LEU A 1 105 ? 27.380 4.732 -39.289 1.00 94.56 105 LEU A CA 1
ATOM 884 C C . LEU A 1 105 ? 26.759 4.675 -40.689 1.00 94.56 105 LEU A C 1
ATOM 886 O O . LEU A 1 105 ? 27.388 5.068 -41.668 1.00 94.56 105 LEU A O 1
ATOM 890 N N . ALA A 1 106 ? 25.484 4.298 -40.776 1.00 93.94 106 ALA A N 1
ATOM 891 C CA . ALA A 1 106 ? 24.798 4.164 -42.049 1.00 93.94 106 ALA A CA 1
ATOM 892 C C . ALA A 1 106 ? 24.666 5.482 -42.813 1.00 93.94 106 ALA A C 1
ATOM 894 O O . ALA A 1 106 ? 24.806 5.530 -44.038 1.00 93.94 106 ALA A O 1
ATOM 895 N N . LYS A 1 107 ? 24.441 6.576 -42.081 1.00 94.12 107 LYS A N 1
ATOM 896 C CA . LYS A 1 107 ? 24.473 7.925 -42.648 1.00 94.12 107 LYS A CA 1
ATOM 897 C C . LYS A 1 107 ? 25.864 8.300 -43.154 1.00 94.12 107 LYS A C 1
ATOM 899 O O . LYS A 1 107 ? 25.944 8.917 -44.213 1.00 94.12 107 LYS A O 1
ATOM 904 N N . ALA A 1 108 ? 26.920 7.954 -42.415 1.00 94.94 108 ALA A N 1
ATOM 905 C CA . ALA A 1 108 ? 28.301 8.248 -42.797 1.00 94.94 108 ALA A CA 1
ATOM 906 C C . ALA A 1 108 ? 28.737 7.469 -44.051 1.00 94.94 108 ALA A C 1
ATOM 908 O O . ALA A 1 108 ? 29.413 8.024 -44.911 1.00 94.94 108 ALA A O 1
ATOM 909 N N . GLU A 1 109 ? 28.294 6.219 -44.194 1.00 95.44 109 GLU A N 1
ATOM 910 C CA . GLU A 1 109 ? 28.575 5.357 -45.352 1.00 95.44 109 GLU A CA 1
ATOM 911 C C . GLU A 1 109 ? 27.597 5.561 -46.528 1.00 95.44 109 GLU A C 1
ATOM 913 O O . GLU A 1 109 ? 27.695 4.884 -47.550 1.00 95.44 109 GLU A O 1
ATOM 918 N N . HIS A 1 110 ? 26.649 6.499 -46.409 1.00 94.38 110 HIS A N 1
ATOM 919 C CA . HIS A 1 110 ? 25.629 6.811 -47.420 1.00 94.38 110 HIS A CA 1
ATOM 920 C C . HIS A 1 110 ? 24.750 5.626 -47.858 1.00 94.38 110 HIS A C 1
ATOM 922 O O . HIS A 1 110 ? 24.200 5.623 -48.963 1.00 94.38 110 HIS A O 1
ATOM 928 N N . HIS A 1 111 ? 24.547 4.643 -46.985 1.00 92.75 111 HIS A N 1
ATOM 929 C CA . HIS A 1 111 ? 23.593 3.560 -47.213 1.00 92.75 111 HIS A CA 1
ATOM 930 C C . HIS A 1 111 ? 22.379 3.676 -46.273 1.00 92.75 111 HIS A C 1
ATOM 932 O O . HIS A 1 111 ? 22.281 4.574 -45.434 1.00 92.75 111 HIS A O 1
ATOM 938 N N . ARG A 1 112 ? 21.388 2.792 -46.426 1.00 86.69 112 ARG A N 1
ATOM 939 C CA . ARG A 1 112 ? 20.224 2.764 -45.528 1.00 86.69 112 ARG A CA 1
ATOM 940 C C . ARG A 1 112 ? 20.508 1.854 -44.338 1.00 86.69 112 ARG A C 1
ATOM 942 O O . ARG A 1 112 ? 20.922 0.717 -44.536 1.00 86.69 112 ARG A O 1
ATOM 949 N N . CYS A 1 113 ? 20.202 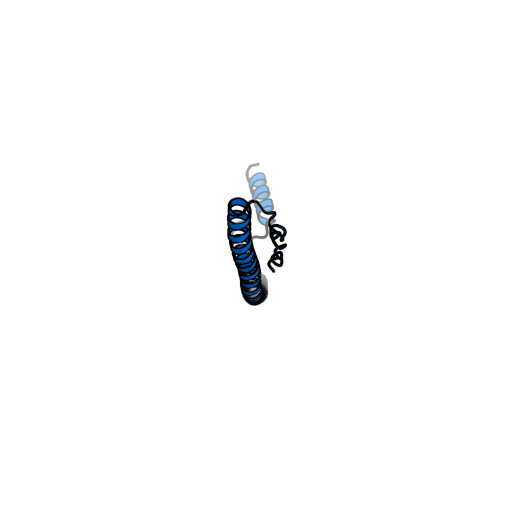2.340 -43.135 1.00 87.94 113 CYS A N 1
ATOM 950 C CA . CYS A 1 113 ? 20.157 1.515 -41.929 1.00 87.94 113 CYS A CA 1
ATOM 951 C C . CYS A 1 113 ? 19.199 0.342 -42.170 1.00 87.94 113 CYS A C 1
ATOM 953 O O . CYS A 1 113 ? 18.065 0.553 -42.617 1.00 87.94 113 CYS A O 1
ATOM 955 N N . GLN A 1 114 ? 19.674 -0.882 -41.946 1.00 85.06 114 GLN A N 1
ATOM 956 C CA . GLN A 1 114 ? 18.924 -2.073 -42.340 1.00 85.06 114 GLN A CA 1
ATOM 957 C C . GLN A 1 114 ? 17.795 -2.385 -41.357 1.00 85.06 114 GLN A C 1
ATOM 959 O O . GLN A 1 114 ? 16.824 -3.052 -41.724 1.00 85.06 114 GLN A O 1
ATOM 964 N N . TRP A 1 115 ? 17.901 -1.906 -40.116 1.00 88.19 115 TRP A N 1
ATOM 965 C CA . TRP A 1 115 ? 16.968 -2.231 -39.046 1.00 88.19 115 TRP A CA 1
AT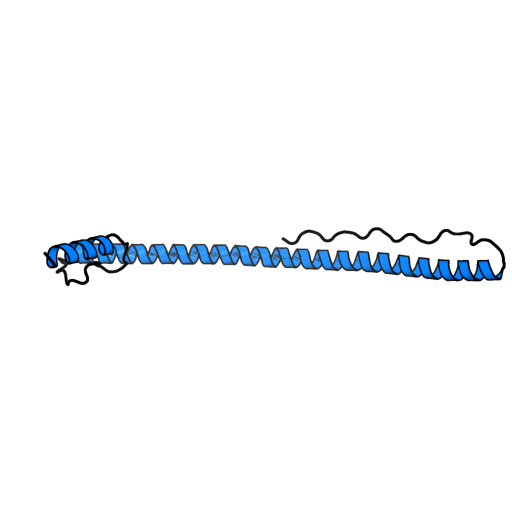OM 966 C C . TRP A 1 115 ? 16.097 -1.039 -38.637 1.00 88.19 115 TRP A C 1
ATOM 968 O O . TRP A 1 115 ? 16.482 0.132 -38.678 1.00 88.19 11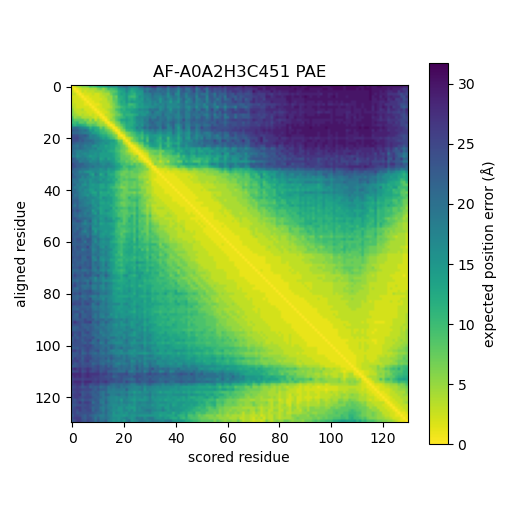5 TRP A O 1
ATOM 978 N N . ASN A 1 116 ? 14.870 -1.354 -38.222 1.00 92.25 116 ASN A N 1
ATOM 979 C CA . ASN A 1 116 ? 13.916 -0.360 -37.746 1.00 92.25 116 ASN A CA 1
ATOM 980 C C . ASN A 1 116 ? 14.236 0.075 -36.315 1.00 92.25 116 ASN A C 1
ATOM 982 O O . ASN A 1 116 ? 14.684 -0.725 -35.495 1.00 92.25 116 ASN A O 1
ATOM 986 N N . LYS A 1 117 ? 13.893 1.326 -35.989 1.00 93.50 117 LYS A N 1
ATOM 987 C CA . LYS A 1 117 ? 14.036 1.860 -34.633 1.00 93.50 117 LYS A CA 1
ATOM 988 C C . LYS A 1 117 ? 13.294 0.976 -33.615 1.00 93.50 117 LYS A C 1
ATOM 990 O O . LYS A 1 117 ? 12.086 0.762 -33.783 1.00 93.50 117 LYS A O 1
ATOM 995 N N . PRO A 1 118 ? 13.957 0.527 -32.533 1.00 95.06 118 PRO A N 1
ATOM 996 C CA . PRO A 1 118 ? 13.316 -0.254 -31.483 1.00 95.06 118 PRO A CA 1
ATOM 997 C C . PRO A 1 118 ? 12.128 0.485 -30.860 1.00 95.06 118 PRO A C 1
ATOM 999 O O . PRO A 1 118 ? 12.239 1.630 -30.407 1.00 95.06 118 PRO A O 1
ATOM 1002 N N . LYS A 1 119 ? 10.970 -0.180 -30.809 1.00 94.88 119 LYS A N 1
ATOM 1003 C CA . LYS A 1 119 ? 9.760 0.363 -30.178 1.00 94.88 119 LYS A CA 1
ATOM 1004 C C . LYS A 1 119 ? 9.829 0.189 -28.667 1.00 94.88 119 LYS A C 1
ATOM 1006 O O . LYS A 1 119 ? 10.292 -0.838 -28.178 1.00 94.88 119 LYS A O 1
ATOM 1011 N N . GLN A 1 120 ? 9.330 1.180 -27.936 1.00 92.94 120 GLN A N 1
ATOM 1012 C CA . GLN A 1 120 ? 9.259 1.096 -26.483 1.00 92.94 120 GLN A CA 1
ATOM 1013 C C . GLN A 1 120 ? 8.293 -0.028 -26.067 1.00 92.94 120 GLN A C 1
ATOM 1015 O O . GLN A 1 120 ? 7.165 -0.065 -26.572 1.00 92.94 120 GLN A O 1
ATOM 1020 N N . PRO A 1 121 ? 8.700 -0.941 -25.166 1.00 92.50 121 PRO A N 1
ATOM 1021 C CA . PRO A 1 121 ? 7.826 -2.005 -24.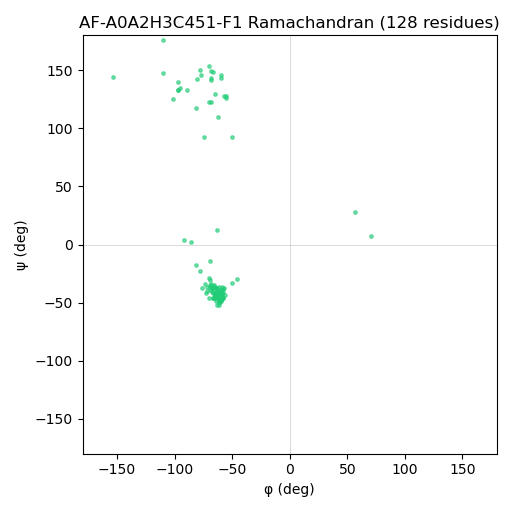701 1.00 92.50 121 PRO A CA 1
ATOM 1022 C C . PRO A 1 121 ? 6.691 -1.436 -23.847 1.00 92.50 121 PRO A C 1
ATOM 1024 O O . PRO A 1 121 ? 6.851 -0.437 -23.138 1.00 92.50 121 PRO A O 1
ATOM 1027 N N . ARG A 1 122 ? 5.534 -2.102 -23.890 1.00 93.12 122 ARG A N 1
ATOM 1028 C CA . ARG A 1 122 ? 4.421 -1.795 -22.992 1.00 93.12 122 ARG A CA 1
ATOM 1029 C C . ARG A 1 122 ? 4.793 -2.242 -21.578 1.00 93.12 122 ARG A C 1
ATOM 1031 O O . ARG A 1 122 ? 5.094 -3.415 -21.364 1.00 93.12 122 ARG A O 1
ATOM 1038 N N . MET A 1 123 ? 4.754 -1.304 -20.638 1.00 92.12 123 MET A N 1
ATOM 1039 C CA . MET A 1 123 ? 4.992 -1.595 -19.226 1.00 92.12 123 MET A CA 1
ATOM 1040 C C . MET A 1 123 ? 3.761 -2.248 -18.607 1.00 92.12 123 MET A C 1
ATOM 1042 O O . MET A 1 123 ? 2.621 -1.944 -18.984 1.00 92.12 123 MET A O 1
ATOM 1046 N N . GLU A 1 124 ? 4.005 -3.149 -17.668 1.00 88.44 124 GLU A N 1
ATOM 1047 C CA . GLU A 1 124 ? 2.949 -3.743 -16.856 1.00 88.44 124 GLU A CA 1
ATOM 1048 C C . GLU A 1 124 ? 2.389 -2.686 -15.885 1.00 88.44 124 GLU A C 1
ATOM 1050 O O . GLU A 1 124 ? 3.038 -1.680 -15.580 1.00 88.44 124 GLU A O 1
ATOM 1055 N N . ARG A 1 125 ? 1.125 -2.851 -15.481 1.00 89.50 125 ARG A N 1
ATOM 1056 C CA . ARG A 1 125 ? 0.460 -1.952 -14.528 1.00 89.50 125 ARG A CA 1
ATOM 1057 C C . ARG A 1 125 ? 0.537 -2.574 -13.141 1.00 89.50 125 ARG A C 1
ATOM 1059 O O . ARG A 1 125 ? 0.303 -3.771 -13.014 1.00 89.50 125 ARG A O 1
ATOM 1066 N N . ALA A 1 126 ? 0.781 -1.744 -12.130 1.00 88.81 126 ALA A N 1
ATOM 1067 C CA . ALA A 1 126 ? 0.751 -2.183 -10.741 1.00 88.81 126 ALA A CA 1
ATOM 1068 C C . ALA A 1 126 ? -0.636 -2.731 -10.365 1.00 88.81 126 ALA A C 1
ATOM 1070 O O . ALA A 1 126 ? -1.667 -2.215 -10.818 1.00 88.81 126 ALA A O 1
ATOM 1071 N N . ALA A 1 127 ? -0.648 -3.768 -9.529 1.00 87.94 127 ALA A N 1
ATOM 1072 C CA . ALA A 1 127 ? -1.869 -4.304 -8.944 1.00 87.94 127 ALA A CA 1
ATOM 1073 C C . ALA A 1 127 ? -2.499 -3.278 -7.979 1.00 87.94 127 ALA A C 1
ATOM 1075 O O . ALA A 1 127 ? -1.771 -2.498 -7.352 1.00 87.94 127 ALA A O 1
ATOM 1076 N N . PRO A 1 128 ? -3.837 -3.255 -7.834 1.00 91.88 128 PRO A N 1
ATOM 1077 C CA . PRO A 1 128 ? -4.484 -2.398 -6.847 1.00 91.88 128 PRO A CA 1
ATOM 1078 C C . PRO A 1 128 ? -4.005 -2.753 -5.436 1.00 91.88 128 PRO A C 1
ATOM 1080 O O . PRO A 1 128 ? -3.733 -3.917 -5.140 1.00 91.88 128 PRO A O 1
ATOM 1083 N N . LYS A 1 129 ? -3.900 -1.737 -4.578 1.00 90.44 129 LYS A N 1
ATOM 1084 C CA . LYS A 1 129 ? -3.568 -1.940 -3.167 1.00 90.44 129 LYS A CA 1
ATOM 1085 C C . LYS A 1 129 ? -4.729 -2.643 -2.446 1.00 90.44 129 LYS A C 1
ATOM 1087 O O . LYS A 1 129 ? -5.878 -2.347 -2.788 1.00 90.44 129 LYS A O 1
ATOM 1092 N N . PRO A 1 130 ? -4.427 -3.546 -1.499 1.00 85.94 130 PRO A N 1
ATOM 1093 C CA . PRO A 1 130 ? -5.431 -4.194 -0.659 1.00 85.94 130 PRO A CA 1
ATOM 1094 C C . PRO A 1 130 ? -6.120 -3.216 0.302 1.00 85.94 130 PRO A C 1
ATOM 1096 O O . PRO A 1 130 ? -5.534 -2.148 0.603 1.00 85.94 130 PRO A O 1
#

Organism: NCBI:txid1076256

Foldseek 3Di:
DVVVVLVVVQVVQQVPPDPDPGRNPDDDDDDPVNVVVNVVVSVVVVVVVVVVVVVVVVVVVVVVVVLVVQQVVLVVVVVVLVVVQVVLQVVLVVQQVVQVVQCVVCVVVVHHRPDDHRDRDDRDDRDDRD

Mean predicted aligned error: 12.17 Å